Protein AF-A0A3P9CSD0-F1 (afdb_monomer_lite)

Radius of gyration: 16.62 Å; chains: 1; bounding box: 40×38×32 Å

Structure (mmCIF, N/CA/C/O backbone):
data_AF-A0A3P9CSD0-F1
#
_entry.id   AF-A0A3P9CSD0-F1
#
loop_
_atom_site.group_PDB
_atom_site.id
_atom_site.type_symbol
_atom_site.label_atom_id
_atom_site.label_alt_id
_atom_site.label_comp_id
_atom_site.label_asym_id
_atom_site.label_entity_id
_atom_site.label_seq_id
_atom_site.pdbx_PDB_ins_code
_atom_site.Cartn_x
_atom_site.Cartn_y
_atom_site.Cartn_z
_atom_site.occupancy
_atom_site.B_iso_or_equiv
_atom_site.auth_seq_id
_atom_site.auth_comp_id
_atom_site.auth_asym_id
_atom_site.auth_atom_id
_atom_site.pdbx_PDB_model_num
ATOM 1 N N . MET A 1 1 ? 0.241 11.719 -20.074 1.00 39.09 1 MET A N 1
ATOM 2 C CA . MET A 1 1 ? -1.052 11.237 -19.542 1.00 39.09 1 MET A CA 1
ATOM 3 C C . MET A 1 1 ? -0.834 10.921 -18.070 1.00 39.09 1 MET A C 1
ATOM 5 O O . MET A 1 1 ? -0.125 9.968 -17.770 1.00 39.09 1 MET A O 1
ATOM 9 N N . GLY A 1 2 ? -1.264 11.804 -17.164 1.00 52.12 2 GLY A N 1
ATOM 10 C CA . GLY A 1 2 ? -1.067 11.598 -15.726 1.00 52.12 2 GLY A CA 1
ATOM 11 C C . GLY A 1 2 ? -1.873 10.383 -15.281 1.00 52.12 2 GLY A C 1
ATOM 12 O O . GLY A 1 2 ? -3.070 10.324 -15.542 1.00 52.12 2 GLY A O 1
ATOM 13 N N . LYS A 1 3 ? -1.219 9.382 -14.689 1.00 58.84 3 LYS A N 1
ATOM 14 C CA . LYS A 1 3 ? -1.914 8.226 -14.119 1.00 58.84 3 LYS A CA 1
ATOM 15 C C . LYS A 1 3 ? -2.697 8.715 -12.902 1.00 58.84 3 LYS A C 1
ATOM 17 O O . LYS A 1 3 ? -2.083 9.118 -11.916 1.00 58.84 3 LYS A O 1
ATOM 22 N N . ASP A 1 4 ? -4.025 8.691 -12.965 1.00 70.25 4 ASP A N 1
ATOM 23 C CA . ASP A 1 4 ? -4.851 8.930 -11.784 1.00 70.25 4 ASP A CA 1
ATOM 24 C C . ASP A 1 4 ? -4.806 7.690 -10.883 1.00 70.25 4 ASP A C 1
ATOM 26 O O . ASP A 1 4 ? -5.621 6.772 -10.967 1.00 70.25 4 ASP A O 1
ATOM 30 N N . PHE A 1 5 ? -3.784 7.643 -10.031 1.00 79.19 5 PHE A N 1
ATOM 31 C CA . PHE A 1 5 ? -3.623 6.595 -9.029 1.00 79.19 5 PHE A CA 1
ATOM 32 C C . PHE A 1 5 ? -4.663 6.693 -7.906 1.00 79.19 5 PHE A C 1
ATOM 34 O O . PHE A 1 5 ? -4.822 5.738 -7.148 1.00 79.19 5 PHE A O 1
ATOM 41 N N . SER A 1 6 ? -5.364 7.825 -7.769 1.00 84.62 6 SER A N 1
ATOM 42 C CA . SER A 1 6 ? -6.286 8.042 -6.654 1.00 84.62 6 SER A CA 1
ATOM 43 C C . SER A 1 6 ? -7.542 7.181 -6.784 1.00 84.62 6 SER A C 1
ATOM 45 O O . SER A 1 6 ? -7.981 6.587 -5.797 1.00 84.62 6 SER A O 1
ATOM 47 N N . LEU A 1 7 ? -8.074 7.053 -8.004 1.00 88.81 7 LEU A N 1
ATOM 48 C CA . LEU A 1 7 ? -9.214 6.187 -8.301 1.00 88.81 7 LEU A CA 1
ATOM 49 C C . LEU A 1 7 ? -8.841 4.715 -8.125 1.00 88.81 7 LEU A C 1
ATOM 51 O O . LEU A 1 7 ? -9.524 4.002 -7.394 1.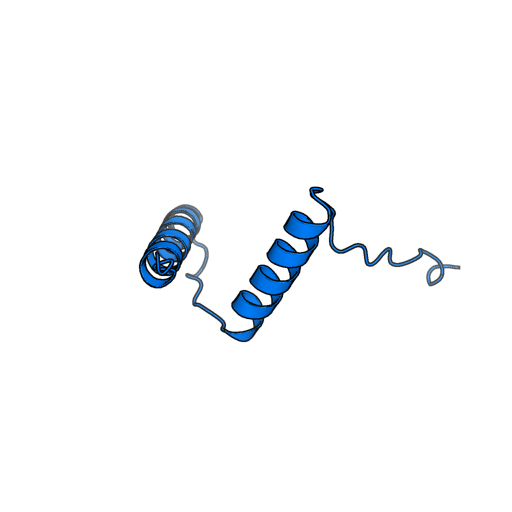00 88.81 7 LEU A O 1
ATOM 55 N N . PHE A 1 8 ? -7.696 4.302 -8.680 1.00 89.06 8 PHE A N 1
ATOM 56 C CA . PHE A 1 8 ? -7.188 2.936 -8.528 1.00 89.06 8 PHE A CA 1
ATOM 57 C C . PHE A 1 8 ? -7.040 2.537 -7.055 1.00 89.06 8 PHE A C 1
ATOM 59 O O . PHE A 1 8 ? -7.506 1.473 -6.653 1.00 89.06 8 PHE A O 1
ATOM 66 N N . LYS A 1 9 ? -6.440 3.403 -6.226 1.00 90.44 9 LYS A N 1
ATOM 67 C CA . LYS A 1 9 ? -6.325 3.157 -4.785 1.00 90.44 9 LYS A CA 1
ATOM 68 C C . LYS A 1 9 ? -7.713 2.981 -4.158 1.00 90.44 9 LYS A C 1
ATOM 70 O O . LYS A 1 9 ? -7.979 1.962 -3.527 1.00 90.44 9 LYS A O 1
ATOM 75 N N . LYS A 1 10 ? -8.640 3.918 -4.368 1.00 91.75 10 LYS A N 1
ATOM 76 C CA . LYS A 1 10 ? -9.992 3.831 -3.785 1.00 91.75 10 LYS A CA 1
ATOM 77 C C . LYS A 1 10 ? -10.709 2.525 -4.145 1.00 91.75 10 LYS A C 1
ATOM 79 O O . LYS A 1 10 ? -11.215 1.857 -3.245 1.00 91.75 10 LYS A O 1
ATOM 84 N N . GLU A 1 11 ? -10.711 2.144 -5.420 1.00 94.69 11 GLU A N 1
ATOM 85 C CA . GLU A 1 11 ? -11.340 0.902 -5.888 1.00 94.69 11 GLU A CA 1
ATOM 86 C C . GLU A 1 11 ? -10.662 -0.346 -5.314 1.00 94.69 11 GLU A C 1
ATOM 88 O O . GLU A 1 11 ? -11.344 -1.274 -4.867 1.00 94.69 11 GLU A O 1
ATOM 93 N N . PHE A 1 12 ? -9.327 -0.352 -5.258 1.00 93.81 12 PHE A N 1
ATOM 94 C CA . PHE A 1 12 ? -8.551 -1.439 -4.669 1.00 93.81 12 PHE A CA 1
ATOM 95 C C . PHE A 1 12 ? -8.940 -1.669 -3.204 1.00 93.81 12 PHE A C 1
ATOM 97 O O . PHE A 1 12 ? -9.291 -2.791 -2.832 1.00 93.81 12 PHE A O 1
ATOM 104 N N . LEU A 1 13 ? -8.937 -0.618 -2.376 1.00 95.50 13 LEU A N 1
ATOM 105 C CA . LEU A 1 13 ? -9.266 -0.738 -0.953 1.00 95.50 13 LEU A CA 1
ATOM 106 C C . LEU A 1 13 ? -10.728 -1.131 -0.735 1.00 95.50 13 LEU A C 1
ATOM 108 O O . LEU A 1 13 ? -11.013 -1.992 0.098 1.00 95.50 13 LEU A O 1
ATOM 112 N N . HIS A 1 14 ? -11.645 -0.523 -1.493 1.00 96.44 14 HIS A N 1
ATOM 113 C CA . HIS A 1 14 ? -13.069 -0.833 -1.414 1.00 96.44 14 HIS A CA 1
ATOM 114 C C . HIS A 1 14 ? -13.331 -2.315 -1.698 1.00 96.44 14 HIS A C 1
ATOM 116 O O . HIS A 1 14 ? -13.968 -2.991 -0.892 1.00 96.44 14 HIS A O 1
ATOM 122 N N . THR A 1 15 ? -12.771 -2.837 -2.791 1.00 97.75 15 THR A N 1
ATOM 123 C CA . THR A 1 15 ? -12.953 -4.235 -3.199 1.00 97.75 15 THR A CA 1
ATOM 124 C C . THR A 1 15 ? -12.424 -5.200 -2.137 1.00 97.75 15 THR A C 1
ATOM 126 O O . THR A 1 15 ? -13.122 -6.135 -1.748 1.00 97.75 15 THR A O 1
ATOM 129 N N . HIS A 1 16 ? -11.221 -4.959 -1.604 1.00 97.56 16 HIS A N 1
ATOM 130 C CA . HIS A 1 16 ? -10.652 -5.814 -0.556 1.00 97.56 16 HIS A CA 1
ATOM 131 C C . HIS A 1 16 ? -11.495 -5.789 0.718 1.00 97.56 16 HIS A C 1
ATOM 133 O O . HIS A 1 16 ? -11.771 -6.840 1.294 1.00 97.56 16 HIS A O 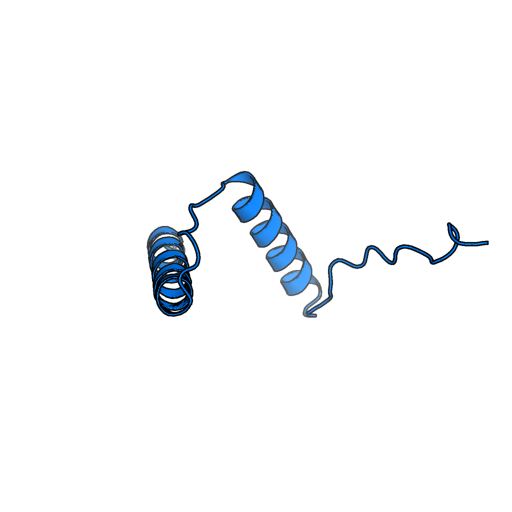1
ATOM 139 N N . ASN A 1 17 ? -11.929 -4.605 1.152 1.00 98.31 17 ASN A N 1
ATOM 140 C CA . ASN A 1 17 ? -12.751 -4.475 2.350 1.00 98.31 17 ASN A CA 1
ATOM 141 C C . ASN A 1 17 ? -14.140 -5.101 2.176 1.00 98.31 17 ASN A C 1
ATOM 143 O O . ASN A 1 17 ? -14.645 -5.681 3.135 1.00 98.31 17 ASN A O 1
ATOM 147 N N . ALA A 1 18 ? -14.720 -5.074 0.971 1.00 98.31 18 ALA A N 1
ATOM 148 C CA . ALA A 1 18 ? -15.966 -5.778 0.673 1.00 98.31 18 ALA A CA 1
ATOM 149 C C . ALA A 1 18 ? -15.825 -7.298 0.877 1.00 98.31 18 ALA A C 1
ATOM 151 O O . ALA A 1 18 ? -16.639 -7.896 1.579 1.00 98.31 18 ALA A O 1
ATOM 152 N N . TYR A 1 19 ? -14.760 -7.919 0.355 1.00 98.12 19 TYR A N 1
ATOM 153 C CA . TYR A 1 19 ? -14.489 -9.344 0.594 1.00 98.12 19 TYR A CA 1
ATOM 154 C C . TYR A 1 19 ? -14.153 -9.643 2.060 1.00 98.12 19 TYR A C 1
ATOM 156 O O . TYR A 1 19 ? -14.643 -10.616 2.624 1.00 98.12 19 TYR A O 1
ATOM 164 N N . ARG A 1 20 ? -13.359 -8.796 2.726 1.00 98.38 20 ARG A N 1
ATOM 165 C CA . ARG A 1 20 ? -13.042 -8.964 4.156 1.00 98.38 20 ARG A CA 1
ATOM 166 C C . ARG A 1 20 ? -14.294 -8.933 5.027 1.00 98.38 20 ARG A C 1
ATOM 168 O O . ARG A 1 20 ? -14.401 -9.755 5.933 1.00 98.38 20 ARG A O 1
ATOM 175 N N . ALA A 1 21 ? -15.249 -8.057 4.713 1.00 98.19 21 ALA A N 1
ATOM 176 C CA . ALA A 1 21 ? -16.529 -7.983 5.409 1.00 98.19 21 ALA A CA 1
ATOM 177 C C . ALA A 1 21 ? -17.346 -9.278 5.260 1.00 98.19 21 ALA A C 1
ATOM 179 O O . ALA A 1 21 ? -17.922 -9.735 6.244 1.00 98.19 21 ALA A O 1
ATOM 180 N N . GLN A 1 22 ? -17.331 -9.919 4.083 1.00 98.00 22 GLN A N 1
ATOM 181 C CA . GLN A 1 22 ? -17.980 -11.227 3.878 1.00 98.00 22 GLN A CA 1
ATOM 182 C C . GLN A 1 22 ? -17.404 -12.321 4.793 1.00 98.00 22 GLN A C 1
ATOM 184 O O . GLN A 1 22 ? -18.118 -13.242 5.178 1.00 98.00 22 GLN A O 1
ATOM 189 N N . HIS A 1 23 ? -16.130 -12.204 5.175 1.00 98.06 23 HIS A N 1
ATOM 190 C CA . HIS A 1 23 ? -15.446 -13.125 6.086 1.00 98.06 23 HIS A CA 1
ATOM 191 C C . HIS A 1 23 ? -15.362 -12.616 7.538 1.00 98.06 23 HIS A C 1
ATOM 193 O O . HIS A 1 23 ? -14.656 -13.212 8.349 1.00 98.06 23 HIS A O 1
ATOM 199 N N . GLY A 1 24 ? -16.038 -11.511 7.882 1.00 97.44 24 GLY A N 1
ATOM 200 C CA . GLY A 1 24 ? -16.016 -10.926 9.230 1.00 97.44 24 GLY A CA 1
ATOM 201 C C . GLY A 1 24 ? -14.666 -10.332 9.657 1.00 97.44 24 GLY A C 1
ATOM 202 O O . GLY A 1 24 ? -14.443 -10.093 10.843 1.00 97.44 24 GLY A O 1
ATOM 203 N N . ALA A 1 25 ? -13.747 -10.097 8.719 1.00 98.06 25 ALA A N 1
ATOM 204 C CA . ALA A 1 25 ? -12.438 -9.529 9.011 1.00 98.06 25 ALA A CA 1
ATOM 205 C C . ALA A 1 25 ? -12.499 -7.986 9.108 1.00 98.06 25 ALA A C 1
ATOM 207 O O . ALA A 1 25 ? -13.210 -7.354 8.323 1.00 98.06 25 ALA A O 1
ATOM 208 N N . PRO A 1 26 ? -11.714 -7.347 10.001 1.00 97.62 26 PRO A N 1
ATOM 209 C CA . PRO A 1 26 ? -11.689 -5.887 10.137 1.00 97.62 26 PRO A CA 1
ATOM 210 C C . PRO A 1 26 ? -11.275 -5.173 8.839 1.00 97.62 26 PRO A C 1
ATOM 212 O O . PRO A 1 26 ? -10.443 -5.712 8.103 1.00 97.62 26 PRO A O 1
ATOM 215 N N . PRO A 1 27 ? -11.779 -3.964 8.546 1.00 97.44 27 PRO A N 1
ATOM 216 C CA . PRO A 1 27 ? -11.395 -3.226 7.346 1.00 97.44 27 PRO A CA 1
ATOM 217 C C . PRO A 1 27 ? -9.925 -2.788 7.396 1.00 97.44 27 PRO A C 1
ATOM 219 O O . PRO A 1 27 ? -9.375 -2.500 8.456 1.00 97.44 27 PRO A O 1
ATOM 222 N N . LEU A 1 28 ? -9.294 -2.728 6.228 1.00 97.00 28 LEU A N 1
ATOM 223 C CA . LEU A 1 28 ? -7.959 -2.170 6.034 1.00 97.00 28 LEU A CA 1
ATOM 224 C C . LEU A 1 28 ? -8.034 -0.666 5.750 1.00 97.00 28 LEU A C 1
ATOM 226 O O . LEU A 1 28 ? -9.057 -0.153 5.285 1.00 97.00 28 LEU A O 1
ATOM 230 N N . THR A 1 29 ? -6.909 0.010 5.961 1.00 95.75 29 THR A N 1
ATOM 231 C CA . THR A 1 29 ? -6.664 1.408 5.591 1.00 95.75 29 THR A CA 1
ATOM 232 C C . THR A 1 29 ? -5.376 1.515 4.777 1.00 95.75 29 THR A C 1
ATOM 234 O O . THR A 1 29 ? -4.558 0.593 4.757 1.00 95.75 2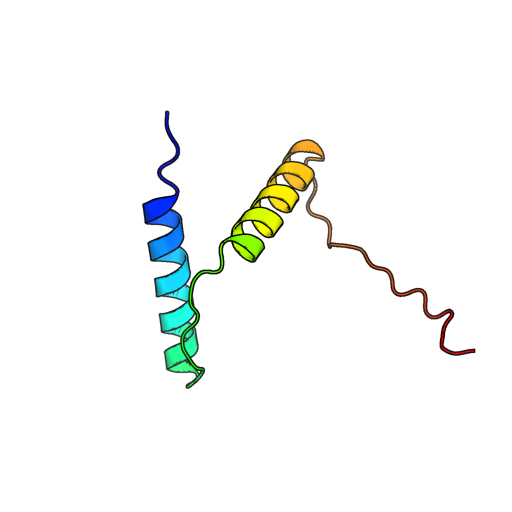9 THR A O 1
ATOM 237 N N . PHE A 1 30 ? -5.195 2.639 4.082 1.00 91.94 30 PHE A N 1
ATOM 238 C CA . PHE A 1 30 ? -3.945 2.908 3.378 1.00 91.94 30 PHE A CA 1
ATOM 239 C C . PHE A 1 30 ? -2.802 3.208 4.339 1.00 91.94 30 PHE A C 1
ATOM 241 O O . PHE A 1 30 ? -2.983 3.882 5.352 1.00 91.94 30 PHE A O 1
ATOM 248 N N . ASN A 1 31 ? -1.613 2.757 3.953 1.00 93.38 31 ASN A N 1
ATOM 249 C CA . ASN A 1 31 ? -0.358 3.125 4.579 1.00 93.38 31 ASN A CA 1
ATOM 250 C C . ASN A 1 31 ? 0.608 3.557 3.471 1.00 93.38 31 ASN A C 1
ATOM 252 O O . ASN A 1 31 ? 0.953 2.762 2.598 1.00 93.38 31 ASN A O 1
ATOM 256 N N . THR A 1 32 ? 1.034 4.818 3.520 1.00 91.69 32 THR A N 1
ATOM 257 C CA . THR A 1 32 ? 1.895 5.420 2.496 1.00 91.69 32 THR A CA 1
ATOM 258 C C . THR A 1 32 ? 3.226 4.683 2.344 1.00 91.69 32 THR A C 1
ATOM 260 O O . THR A 1 32 ? 3.674 4.472 1.223 1.00 91.69 32 THR A O 1
ATOM 263 N N . GLU A 1 33 ? 3.830 4.220 3.441 1.00 93.62 33 GLU A N 1
ATOM 264 C CA . GLU A 1 33 ? 5.105 3.494 3.397 1.00 93.62 33 GLU A CA 1
ATOM 265 C C . GLU A 1 33 ? 4.961 2.145 2.678 1.00 93.62 33 GLU A C 1
ATOM 267 O O . GLU A 1 33 ? 5.822 1.763 1.881 1.00 93.62 33 GLU A O 1
ATOM 272 N N . LEU A 1 34 ? 3.852 1.433 2.918 1.00 91.00 34 LEU A N 1
ATOM 273 C CA . LEU A 1 34 ? 3.557 0.169 2.236 1.00 91.00 34 LEU A CA 1
ATOM 274 C C . LEU A 1 34 ? 3.260 0.384 0.749 1.00 91.00 34 LEU A C 1
ATOM 276 O O . LEU A 1 34 ? 3.747 -0.384 -0.084 1.00 91.00 34 LEU A O 1
ATOM 280 N N . ASP A 1 35 ? 2.505 1.431 0.414 1.00 90.88 35 ASP A N 1
ATOM 281 C CA . ASP A 1 35 ? 2.206 1.798 -0.971 1.00 90.88 35 ASP A CA 1
ATOM 282 C C . ASP A 1 35 ? 3.497 2.101 -1.752 1.00 90.88 35 ASP A C 1
ATOM 284 O O . ASP A 1 35 ? 3.696 1.592 -2.861 1.00 90.88 35 ASP A O 1
ATOM 288 N N . ASP A 1 36 ? 4.399 2.888 -1.161 1.00 91.50 36 ASP A N 1
ATOM 289 C CA . ASP A 1 36 ? 5.672 3.270 -1.775 1.00 91.50 36 ASP A CA 1
ATOM 290 C C . ASP A 1 36 ? 6.597 2.061 -1.958 1.00 91.50 36 ASP A C 1
ATOM 292 O O . ASP A 1 36 ? 7.198 1.876 -3.025 1.00 91.50 36 ASP A O 1
ATOM 296 N N . ALA A 1 37 ? 6.678 1.186 -0.951 1.00 92.38 37 ALA A N 1
ATOM 297 C CA . ALA A 1 37 ? 7.442 -0.054 -1.036 1.00 92.38 37 ALA A CA 1
ATOM 298 C C . ALA A 1 37 ? 6.898 -0.988 -2.132 1.00 92.38 37 ALA A C 1
ATOM 300 O O . ALA A 1 37 ? 7.672 -1.521 -2.938 1.00 92.38 37 ALA A O 1
ATOM 301 N N . ALA A 1 38 ? 5.574 -1.148 -2.211 1.00 90.94 38 ALA A N 1
ATOM 302 C CA . ALA A 1 38 ? 4.922 -1.960 -3.233 1.00 90.94 38 ALA A CA 1
ATOM 303 C C . ALA A 1 38 ? 5.169 -1.404 -4.644 1.00 90.94 38 ALA A C 1
ATOM 305 O O . ALA A 1 38 ? 5.532 -2.156 -5.554 1.00 90.94 38 ALA A O 1
ATOM 306 N N . GLN A 1 39 ? 5.051 -0.086 -4.831 1.00 92.00 39 GLN A N 1
ATOM 307 C CA . GLN A 1 39 ? 5.295 0.547 -6.127 1.00 92.00 39 GLN A CA 1
ATOM 308 C C . GLN A 1 39 ? 6.767 0.450 -6.545 1.00 92.00 39 GLN A C 1
ATOM 310 O O . GLN A 1 39 ? 7.063 0.194 -7.718 1.00 92.00 39 GLN A O 1
ATOM 315 N N . LYS A 1 40 ? 7.704 0.598 -5.599 1.00 92.94 40 LYS A N 1
ATOM 316 C CA . LYS A 1 40 ? 9.137 0.388 -5.847 1.00 92.94 40 LYS A CA 1
ATOM 317 C C . LYS A 1 40 ? 9.405 -1.029 -6.348 1.00 92.94 40 LYS A C 1
ATOM 319 O O . LYS A 1 40 ? 10.117 -1.194 -7.339 1.00 92.94 40 LYS A O 1
ATOM 324 N N . TRP A 1 41 ? 8.808 -2.038 -5.713 1.00 91.38 41 TRP A N 1
ATOM 325 C CA . TRP A 1 41 ? 8.935 -3.426 -6.157 1.00 91.38 41 TRP A CA 1
ATOM 326 C C . TRP A 1 41 ? 8.334 -3.643 -7.550 1.00 91.38 41 TRP A C 1
ATOM 328 O O . TRP A 1 41 ? 8.993 -4.207 -8.424 1.00 91.38 41 TRP A O 1
ATOM 338 N N . ALA A 1 42 ? 7.127 -3.130 -7.805 1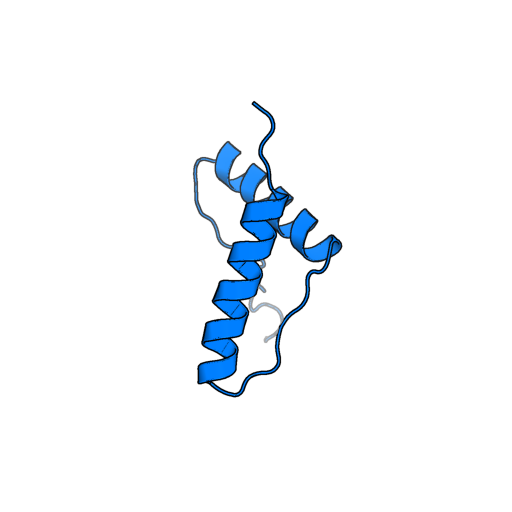.00 91.19 42 ALA A N 1
ATOM 339 C CA . ALA A 1 42 ? 6.480 -3.228 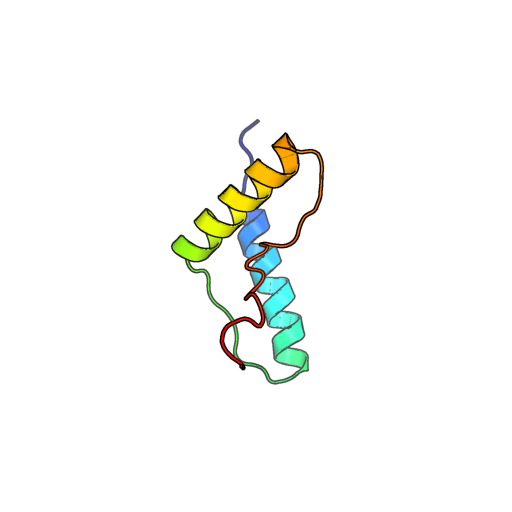-9.113 1.00 91.19 42 ALA A CA 1
ATOM 340 C C . ALA A 1 42 ? 7.348 -2.629 -10.235 1.00 91.19 42 ALA A C 1
ATOM 342 O O . ALA A 1 42 ? 7.496 -3.234 -11.298 1.00 91.19 42 ALA A O 1
ATOM 343 N N . ASN A 1 43 ? 7.993 -1.486 -9.980 1.00 92.94 43 ASN A N 1
ATOM 344 C CA . ASN A 1 43 ? 8.913 -0.859 -10.931 1.00 92.94 43 ASN A CA 1
ATOM 345 C C . ASN A 1 43 ? 10.150 -1.736 -11.202 1.00 92.94 43 ASN A C 1
ATOM 347 O O . ASN A 1 43 ? 10.578 -1.856 -12.351 1.00 92.94 43 ASN A O 1
ATOM 351 N N . GLN A 1 44 ? 10.704 -2.388 -10.173 1.00 91.81 44 GLN A N 1
ATOM 352 C CA . GLN A 1 44 ? 11.824 -3.324 -10.332 1.00 91.81 44 GLN A CA 1
ATOM 353 C C . GLN A 1 44 ? 11.432 -4.553 -11.165 1.00 91.81 44 GLN A C 1
ATOM 355 O O . GLN A 1 44 ? 12.192 -4.971 -12.039 1.00 91.81 44 GLN A O 1
ATOM 360 N N . MET A 1 45 ? 10.248 -5.121 -10.926 1.00 93.81 45 MET A N 1
ATOM 361 C CA . MET A 1 45 ? 9.731 -6.268 -11.686 1.00 93.81 45 MET A CA 1
ATOM 362 C C . MET A 1 45 ? 9.470 -5.911 -13.150 1.00 93.81 45 MET A C 1
ATOM 364 O O . MET A 1 45 ? 9.836 -6.672 -14.048 1.00 93.81 45 MET A O 1
ATOM 368 N N . LEU A 1 46 ? 8.916 -4.721 -13.404 1.00 93.62 46 LEU A N 1
ATOM 369 C CA . LEU A 1 46 ? 8.704 -4.208 -14.755 1.00 93.62 46 LEU A CA 1
ATOM 370 C C . LEU A 1 46 ? 10.028 -4.067 -15.517 1.00 93.62 46 LEU A C 1
ATOM 372 O O . LEU A 1 46 ? 10.123 -4.519 -16.657 1.00 93.62 46 LEU A O 1
ATOM 376 N N . ALA A 1 47 ? 11.060 -3.501 -14.882 1.00 93.50 47 ALA A N 1
ATOM 377 C CA . ALA A 1 47 ? 12.384 -3.357 -15.488 1.00 93.50 47 ALA A CA 1
ATOM 378 C C . ALA A 1 47 ? 13.017 -4.716 -15.834 1.00 93.50 47 ALA A C 1
ATOM 380 O O . ALA A 1 47 ? 13.620 -4.871 -16.894 1.00 93.50 47 ALA A O 1
ATOM 381 N N . LYS A 1 48 ? 12.829 -5.722 -14.970 1.00 91.75 48 LYS A N 1
ATOM 382 C CA . LYS A 1 48 ? 13.286 -7.100 -15.204 1.00 91.75 48 LYS A CA 1
ATOM 383 C C . LYS A 1 48 ? 12.411 -7.886 -16.188 1.00 91.75 48 LYS A C 1
ATOM 385 O O . LYS A 1 48 ? 12.816 -8.968 -16.603 1.00 91.75 48 LYS A O 1
ATOM 390 N N . LYS A 1 49 ? 11.211 -7.388 -16.520 1.00 91.75 49 LYS A N 1
ATOM 391 C CA . LYS A 1 49 ? 10.156 -8.113 -17.256 1.00 91.75 49 LYS A CA 1
ATOM 392 C C . LYS A 1 49 ? 9.866 -9.498 -16.667 1.00 91.75 49 LYS A C 1
ATOM 394 O O . LYS A 1 49 ? 9.653 -10.467 -17.392 1.00 91.75 49 LYS A O 1
ATOM 399 N N . LYS A 1 50 ? 9.881 -9.597 -15.339 1.00 88.12 50 LYS A N 1
ATOM 400 C CA . LYS A 1 50 ? 9.707 -10.858 -14.618 1.00 88.12 50 LYS A CA 1
ATOM 401 C C . LYS A 1 50 ? 8.946 -10.614 -13.327 1.00 88.12 50 LYS A C 1
ATOM 403 O O . LYS A 1 50 ? 9.145 -9.592 -12.680 1.00 88.12 50 LYS A O 1
ATOM 408 N N . LEU A 1 51 ? 8.104 -11.569 -12.950 1.00 86.88 51 LEU A N 1
ATOM 409 C CA . LEU A 1 51 ? 7.508 -11.627 -11.622 1.00 86.88 51 LEU A CA 1
ATOM 410 C C . LEU A 1 51 ? 8.386 -12.516 -10.743 1.00 86.88 51 LEU A C 1
ATOM 412 O O . LEU A 1 51 ? 8.553 -13.705 -11.014 1.00 86.88 51 LEU A O 1
ATOM 416 N N . GLU A 1 52 ? 8.977 -11.927 -9.711 1.00 84.50 52 GLU A N 1
ATOM 417 C CA . GLU A 1 52 ? 9.758 -12.634 -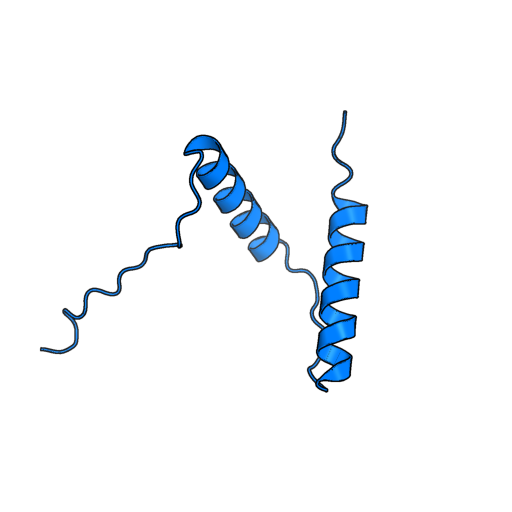8.699 1.00 84.50 52 GLU A CA 1
ATOM 418 C C . GLU A 1 52 ? 9.135 -12.393 -7.325 1.00 84.50 52 GLU A C 1
ATOM 420 O O . GLU A 1 52 ? 8.514 -11.358 -7.072 1.00 84.50 52 GLU A O 1
ATOM 425 N N . THR A 1 53 ? 9.303 -13.352 -6.420 1.00 76.06 53 THR A N 1
ATOM 426 C CA . THR A 1 53 ? 9.012 -13.125 -5.006 1.00 76.06 53 THR A CA 1
ATOM 427 C C . THR A 1 53 ? 10.127 -12.285 -4.389 1.00 76.06 53 THR A C 1
ATOM 429 O O . THR A 1 53 ? 11.277 -12.323 -4.841 1.00 76.06 53 THR A O 1
ATOM 432 N N . HIS A 1 54 ? 9.807 -11.523 -3.341 1.00 65.50 54 HIS A N 1
ATOM 433 C CA . HIS A 1 54 ? 10.821 -10.841 -2.542 1.00 65.50 54 HIS A CA 1
ATOM 434 C C . HIS A 1 54 ? 11.642 -11.904 -1.796 1.00 65.50 54 HIS A C 1
ATOM 436 O O . HIS A 1 54 ? 11.275 -12.358 -0.714 1.00 65.50 54 HIS A O 1
ATOM 442 N N . ARG A 1 55 ? 12.710 -12.396 -2.427 1.00 59.72 55 ARG A N 1
ATOM 443 C CA . ARG A 1 55 ? 13.483 -13.540 -1.942 1.00 59.72 55 ARG A CA 1
ATOM 444 C C . ARG A 1 55 ? 14.380 -13.124 -0.776 1.00 59.72 55 ARG A C 1
ATOM 446 O O . ARG A 1 55 ? 15.586 -12.998 -0.942 1.00 59.72 55 ARG A O 1
ATOM 453 N N . TYR A 1 56 ? 13.819 -13.009 0.425 1.00 51.66 56 TYR A N 1
ATOM 454 C CA . TYR A 1 56 ? 14.567 -13.463 1.593 1.00 51.66 56 TYR A CA 1
ATOM 455 C C . TYR A 1 56 ? 14.406 -14.974 1.635 1.00 51.66 56 TYR A C 1
ATOM 457 O O . TYR A 1 56 ? 13.472 -15.513 2.223 1.00 51.66 56 TYR A O 1
ATOM 465 N N . ALA A 1 57 ? 15.313 -15.676 0.957 1.00 50.69 57 ALA A N 1
ATOM 466 C CA . ALA A 1 57 ? 15.618 -17.021 1.392 1.00 50.69 57 ALA A CA 1
ATOM 467 C C . ALA A 1 57 ? 16.216 -16.845 2.790 1.00 50.69 57 ALA A C 1
ATOM 469 O O . ALA A 1 57 ? 17.401 -16.539 2.917 1.00 50.69 57 ALA A O 1
ATOM 470 N N . PHE A 1 58 ? 15.390 -16.967 3.833 1.00 47.47 58 PHE A N 1
ATOM 471 C CA . PHE A 1 58 ? 15.891 -17.408 5.122 1.00 47.47 58 PHE A CA 1
ATOM 472 C C . PHE A 1 58 ? 16.555 -18.746 4.831 1.00 47.47 58 PHE A C 1
ATOM 474 O O . PHE A 1 58 ? 15.912 -19.785 4.704 1.00 47.47 58 PHE A O 1
ATOM 481 N N . SER A 1 59 ? 17.855 -18.667 4.560 1.00 44.91 59 SER A N 1
ATOM 482 C CA . SER A 1 59 ? 18.745 -19.798 4.610 1.00 44.91 59 SER A CA 1
ATOM 483 C C . SER A 1 59 ? 18.407 -20.514 5.906 1.00 44.91 59 SER A C 1
ATOM 485 O O . SER A 1 59 ? 18.478 -19.923 6.985 1.00 44.91 59 SER A O 1
ATOM 487 N N . TRP A 1 60 ? 18.024 -21.778 5.790 1.00 49.81 60 TRP A N 1
ATOM 488 C CA . TRP A 1 60 ? 17.828 -22.712 6.891 1.00 49.81 60 TRP A CA 1
ATOM 489 C C . TRP A 1 60 ? 19.150 -22.985 7.654 1.00 49.81 60 TRP A C 1
ATOM 491 O O . TRP A 1 60 ? 19.335 -24.053 8.222 1.00 49.81 60 TRP A O 1
ATOM 501 N N . ALA A 1 61 ? 20.095 -22.037 7.666 1.00 52.09 61 ALA A N 1
ATOM 502 C CA . ALA A 1 61 ? 21.368 -22.085 8.375 1.00 52.09 61 ALA A CA 1
ATOM 503 C C . ALA A 1 61 ? 21.265 -21.678 9.856 1.00 52.09 61 ALA A C 1
ATOM 505 O O . ALA A 1 61 ? 22.267 -21.729 10.553 1.00 52.09 61 ALA A O 1
ATOM 506 N N . TRP A 1 62 ? 20.079 -21.302 10.346 1.00 44.16 62 TRP A N 1
ATOM 507 C CA . TRP A 1 62 ? 19.832 -21.047 11.775 1.00 44.16 62 TRP A CA 1
ATOM 508 C C . TRP A 1 62 ? 19.229 -22.251 12.522 1.00 44.16 62 TRP A C 1
ATOM 510 O O . TRP A 1 62 ? 18.901 -22.133 13.696 1.00 44.16 62 TRP A O 1
ATOM 520 N N . PHE A 1 63 ? 19.074 -23.403 11.858 1.00 43.78 63 PHE A N 1
ATOM 521 C CA . PHE A 1 63 ? 18.563 -24.643 12.461 1.00 43.78 63 PHE A CA 1
ATOM 522 C C . PHE A 1 63 ? 19.533 -25.824 12.258 1.00 43.78 63 PHE A C 1
ATOM 524 O O . PHE A 1 63 ? 19.139 -26.922 11.861 1.00 43.78 63 PHE A O 1
ATOM 531 N N . LYS A 1 64 ? 20.822 -25.584 12.517 1.00 48.94 64 LYS A N 1
ATOM 532 C CA . LYS A 1 64 ? 21.797 -26.616 12.883 1.00 48.94 64 LYS A CA 1
ATOM 533 C C . LYS A 1 64 ? 22.575 -26.167 14.105 1.00 48.94 64 LYS A C 1
ATOM 535 O O . LYS A 1 64 ? 22.988 -24.989 14.106 1.00 48.94 64 LYS A O 1
#

pLDDT: mean 83.26, std 18.26, range [39.09, 98.38]

Sequence (64 aa):
MGKDFSLFKKEFLHTHNAYRAQHGAPPLTFNTELDDAAQKWANQMLAKKKLETHRYAFSWAWFK

Organism: NCBI:txid106582

Secondary structure (DSSP, 8-state):
----HHHHHHHHHHHHHHHHHHTTPPPP---HHHHHHHHHHHHHHHHHTS---------GGG--

InterPro domains:
  IPR014044 CAP domain [PF00188] (13-56)
  IPR035940 CAP superfamily [G3DSA:3.40.33.10] (4-61)
  IPR035940 CAP superfamily [SSF55797] (8-55)

Foldseek 3Di:
DDPPVVVVVVVVQVVVQVVCVVVVHDGDDDDPVVVVVVVVVVVVCVVVVHDDDPDPPPPPVVPD